Protein AF-A0A921BB21-F1 (afdb_monomer_lite)

Structure (mmCIF, N/CA/C/O backbone):
data_AF-A0A921BB21-F1
#
_entry.id   AF-A0A921BB21-F1
#
loop_
_atom_site.group_PDB
_atom_site.id
_atom_site.type_symbol
_atom_site.label_atom_id
_atom_site.label_alt_id
_atom_site.label_comp_id
_atom_site.label_asym_id
_atom_site.label_entity_id
_atom_site.label_seq_id
_atom_site.pdbx_PDB_ins_code
_atom_site.Cartn_x
_atom_site.Cartn_y
_atom_site.Cartn_z
_atom_site.occupancy
_atom_site.B_iso_or_equiv
_atom_site.auth_seq_id
_atom_site.auth_comp_id
_atom_site.auth_asym_id
_atom_site.auth_atom_id
_atom_site.pdbx_PDB_model_num
ATOM 1 N N . MET A 1 1 ? 22.672 -13.015 -23.311 1.00 58.25 1 MET A N 1
ATOM 2 C CA . MET A 1 1 ? 21.344 -12.757 -23.908 1.00 58.25 1 MET A CA 1
ATOM 3 C C . MET A 1 1 ? 21.525 -11.736 -25.028 1.00 58.25 1 MET A C 1
ATOM 5 O O . MET A 1 1 ? 21.972 -10.637 -24.735 1.00 58.25 1 MET A O 1
ATOM 9 N N . ARG A 1 2 ? 21.317 -12.112 -26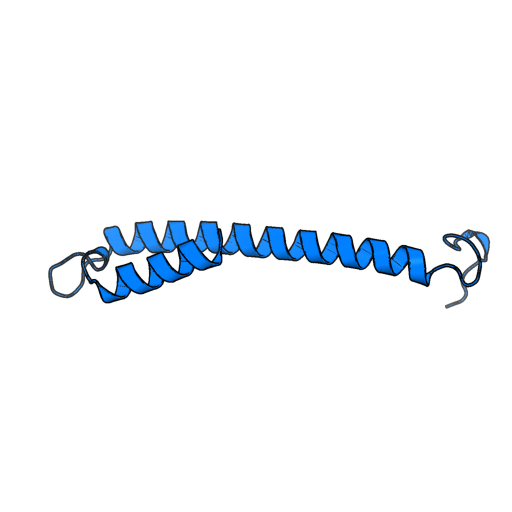.299 1.00 72.50 2 ARG A N 1
ATOM 10 C CA . ARG A 1 2 ? 21.353 -11.176 -27.440 1.00 72.50 2 ARG A CA 1
ATOM 11 C C . ARG A 1 2 ? 19.917 -10.804 -27.789 1.00 72.50 2 ARG A C 1
ATOM 13 O O . ARG A 1 2 ? 19.060 -11.680 -27.801 1.00 72.50 2 ARG A O 1
ATOM 20 N N . VAL A 1 3 ? 19.673 -9.527 -28.036 1.00 84.62 3 VAL A N 1
ATOM 21 C CA . VAL A 1 3 ? 18.343 -8.979 -28.304 1.00 84.62 3 VAL A CA 1
ATOM 22 C C . VAL A 1 3 ? 18.384 -8.310 -29.676 1.00 84.62 3 VAL A C 1
ATOM 24 O O . VAL A 1 3 ? 19.356 -7.618 -29.980 1.00 84.62 3 VAL A O 1
ATOM 27 N N . SER A 1 4 ? 17.384 -8.566 -30.522 1.00 85.50 4 SER A N 1
ATOM 28 C CA . SER A 1 4 ? 17.291 -7.953 -31.850 1.00 85.50 4 SER A CA 1
ATOM 29 C C . SER A 1 4 ? 16.915 -6.475 -31.744 1.00 85.50 4 SER A C 1
ATOM 31 O O . SER A 1 4 ? 16.194 -6.064 -30.838 1.00 85.50 4 SER A O 1
ATOM 33 N N . GLU A 1 5 ? 17.360 -5.655 -32.694 1.00 83.81 5 GLU A N 1
ATOM 34 C CA . GLU A 1 5 ? 17.032 -4.222 -32.694 1.00 83.81 5 GLU A CA 1
ATOM 35 C C . GLU A 1 5 ? 15.526 -3.960 -32.879 1.00 83.81 5 GLU A C 1
ATOM 37 O O . GLU A 1 5 ? 15.004 -2.955 -32.405 1.00 83.81 5 GLU A O 1
ATOM 42 N N . SER A 1 6 ? 14.801 -4.916 -33.468 1.00 86.94 6 SER A N 1
ATOM 43 C CA . SER A 1 6 ? 13.352 -4.858 -33.681 1.00 86.94 6 SER A CA 1
ATOM 44 C C . SER A 1 6 ? 12.510 -4.794 -32.403 1.00 86.94 6 SER A C 1
ATOM 46 O O . SER A 1 6 ? 11.346 -4.415 -32.481 1.00 86.94 6 SER A O 1
ATOM 48 N N . VAL A 1 7 ? 13.055 -5.160 -31.237 1.00 89.75 7 VAL A N 1
ATOM 49 C CA . VAL A 1 7 ? 12.330 -5.074 -29.953 1.00 89.75 7 VAL A CA 1
ATOM 50 C C . VAL A 1 7 ? 12.705 -3.834 -29.137 1.00 89.75 7 VAL A C 1
ATOM 52 O O . VAL A 1 7 ? 12.285 -3.691 -27.988 1.00 89.75 7 VAL A O 1
ATOM 55 N N . ARG A 1 8 ? 13.509 -2.924 -29.704 1.00 86.06 8 ARG A N 1
ATOM 56 C CA . ARG A 1 8 ? 13.873 -1.668 -29.046 1.00 86.06 8 ARG A CA 1
ATOM 57 C C . ARG A 1 8 ? 12.636 -0.779 -28.901 1.00 86.06 8 ARG A C 1
ATOM 59 O O . ARG A 1 8 ? 11.982 -0.432 -29.879 1.00 86.06 8 ARG A O 1
ATOM 66 N N . LEU A 1 9 ? 12.360 -0.355 -27.671 1.00 85.12 9 LEU A N 1
ATOM 67 C CA . LEU A 1 9 ? 11.318 0.624 -27.385 1.00 85.12 9 LEU A CA 1
ATOM 68 C C . LEU A 1 9 ? 11.890 2.041 -27.501 1.00 85.12 9 LEU A C 1
ATOM 70 O O . LEU A 1 9 ? 12.712 2.458 -26.684 1.00 85.12 9 LEU A O 1
ATOM 74 N N . GLY A 1 10 ? 11.436 2.778 -28.514 1.00 86.31 10 GLY A N 1
ATOM 75 C CA . GLY A 1 10 ? 11.849 4.158 -28.765 1.00 86.31 10 GLY A CA 1
ATOM 76 C C . GLY A 1 10 ? 13.250 4.301 -29.371 1.00 86.31 10 GLY A C 1
ATOM 77 O O . GLY A 1 10 ? 13.894 3.333 -29.776 1.00 86.31 10 GLY A O 1
ATOM 78 N N . SER A 1 11 ? 13.717 5.546 -29.460 1.00 86.94 11 SER A N 1
ATOM 79 C CA . SER A 1 11 ? 15.004 5.884 -30.077 1.00 86.94 11 SER A CA 1
ATOM 80 C C . SER A 1 11 ? 16.189 5.618 -29.145 1.00 86.94 11 SER A C 1
ATOM 82 O O . SER A 1 11 ? 16.090 5.750 -27.922 1.00 86.94 11 SER A O 1
ATOM 84 N N . SER A 1 12 ? 17.349 5.298 -29.730 1.00 84.56 12 SER A N 1
ATOM 85 C CA . SER A 1 12 ? 18.600 5.130 -28.979 1.00 84.56 12 SER A CA 1
ATOM 86 C C . SER A 1 12 ? 18.907 6.372 -28.131 1.00 84.56 12 SER A C 1
ATOM 88 O O . SER A 1 12 ? 18.839 7.495 -28.625 1.00 84.56 12 SER A O 1
ATOM 90 N N . GLY A 1 13 ? 19.222 6.172 -26.849 1.00 85.06 13 GLY A N 1
ATOM 91 C CA . GLY A 1 13 ? 19.552 7.253 -25.911 1.00 85.06 13 GLY A CA 1
ATOM 92 C C . GLY A 1 13 ? 18.360 8.031 -25.336 1.00 85.06 13 GLY A C 1
ATOM 93 O O . GLY A 1 13 ? 18.570 8.888 -24.487 1.00 85.06 13 GLY A O 1
ATOM 94 N N . GLN A 1 14 ? 17.117 7.728 -25.729 1.00 85.75 14 GLN A N 1
ATOM 95 C CA . GLN A 1 14 ? 15.920 8.474 -25.292 1.00 85.75 14 GLN A CA 1
ATOM 96 C C . GLN A 1 14 ? 15.096 7.767 -24.198 1.00 85.75 14 GLN A C 1
ATOM 98 O O . GLN A 1 14 ? 13.993 8.198 -23.863 1.00 85.75 14 GLN A O 1
ATOM 103 N N . ALA A 1 15 ? 15.621 6.688 -23.609 1.00 87.88 15 ALA A N 1
ATOM 104 C CA . ALA A 1 15 ? 14.896 5.879 -22.624 1.00 87.88 15 ALA A CA 1
ATOM 105 C C . AL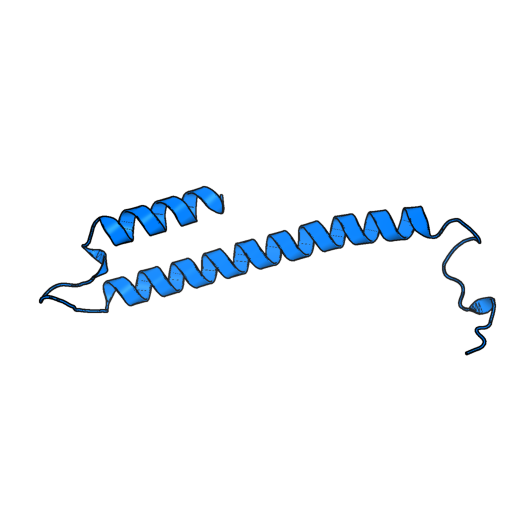A A 1 15 ? 14.634 6.612 -21.295 1.00 87.88 15 ALA A C 1
ATOM 107 O O . ALA A 1 15 ? 13.595 6.398 -20.673 1.00 87.88 15 ALA A O 1
ATOM 108 N N . LEU A 1 16 ? 15.547 7.493 -20.869 1.00 90.31 16 LEU A N 1
ATOM 109 C CA . LEU A 1 16 ? 15.500 8.127 -19.547 1.00 90.31 16 LEU A CA 1
ATOM 110 C C . LEU A 1 16 ? 14.211 8.937 -19.330 1.00 90.31 16 LEU A C 1
ATOM 112 O O . LEU A 1 16 ? 13.537 8.766 -18.319 1.00 90.31 16 LEU A O 1
ATOM 116 N N . ASN A 1 17 ? 13.818 9.743 -20.319 1.00 88.69 17 ASN A N 1
ATOM 117 C CA . ASN A 1 17 ? 12.602 10.558 -20.253 1.00 88.69 17 ASN A CA 1
ATOM 118 C C . ASN A 1 17 ? 11.327 9.708 -20.156 1.00 88.69 17 ASN A C 1
ATOM 120 O O . ASN A 1 17 ? 10.369 10.089 -19.483 1.00 88.69 17 ASN A O 1
ATOM 124 N N . ALA A 1 18 ? 11.290 8.564 -20.845 1.00 88.94 18 ALA A N 1
ATOM 125 C CA . ALA A 1 18 ? 10.155 7.649 -20.786 1.00 88.94 18 ALA A CA 1
ATOM 126 C C . ALA A 1 18 ? 10.076 6.955 -19.420 1.00 88.94 18 ALA A C 1
ATOM 128 O O . ALA A 1 18 ? 8.997 6.887 -18.834 1.00 88.94 18 ALA A O 1
ATOM 129 N N . LEU A 1 19 ? 11.218 6.504 -18.893 1.00 91.94 19 LEU A N 1
ATOM 130 C CA . LEU A 1 19 ? 11.304 5.882 -17.573 1.00 91.94 19 LEU A CA 1
ATOM 131 C C . LEU A 1 19 ? 10.879 6.843 -16.467 1.00 91.94 19 LEU A C 1
ATOM 133 O O . LEU A 1 19 ? 10.075 6.461 -15.626 1.00 91.94 19 LEU A O 1
ATOM 137 N N . GLN A 1 20 ? 11.344 8.092 -16.500 1.00 94.31 20 GLN A N 1
ATOM 138 C CA . GLN A 1 20 ? 11.006 9.074 -15.471 1.00 94.31 20 GLN A CA 1
ATOM 139 C C . GLN A 1 20 ? 9.495 9.322 -15.393 1.00 94.31 20 GLN A C 1
ATOM 141 O O . GLN A 1 20 ? 8.906 9.205 -14.324 1.00 94.31 20 GLN A O 1
ATOM 146 N N . LYS A 1 21 ? 8.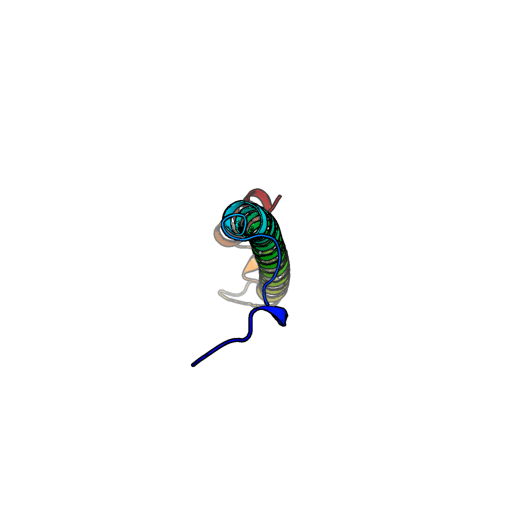829 9.491 -16.543 1.00 92.31 21 LYS A N 1
ATOM 147 C CA . LYS A 1 21 ? 7.361 9.615 -16.599 1.00 92.31 21 LYS A CA 1
ATOM 148 C C . LYS A 1 21 ? 6.627 8.398 -16.035 1.00 92.31 21 LYS A C 1
ATOM 150 O O . LYS A 1 21 ? 5.538 8.538 -15.481 1.00 92.31 21 LYS A O 1
ATOM 155 N N . VAL A 1 22 ? 7.163 7.196 -16.247 1.00 94.62 22 VAL A N 1
ATOM 156 C CA . VAL A 1 22 ? 6.570 5.963 -15.711 1.00 94.62 22 VAL A CA 1
ATOM 157 C C . VAL A 1 22 ? 6.783 5.883 -14.204 1.00 94.62 22 VAL A C 1
ATOM 159 O O . VAL A 1 22 ? 5.836 5.565 -13.493 1.00 94.62 22 VAL A O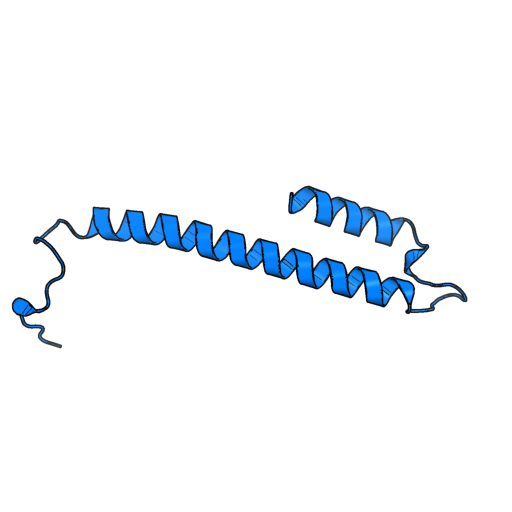 1
ATOM 162 N N . VAL A 1 23 ? 7.977 6.220 -13.716 1.00 96.06 23 VAL A N 1
ATOM 163 C CA . VAL A 1 23 ? 8.298 6.249 -12.283 1.00 96.06 23 VAL A CA 1
ATOM 164 C C . VAL A 1 23 ? 7.411 7.244 -11.543 1.00 96.06 23 VAL A C 1
ATOM 166 O O . VAL A 1 23 ? 6.846 6.883 -10.514 1.00 96.06 23 VAL A O 1
ATOM 169 N N . ASP A 1 24 ? 7.204 8.444 -12.085 1.00 95.19 24 ASP A N 1
ATOM 170 C CA . ASP A 1 24 ? 6.342 9.453 -11.458 1.00 95.19 24 ASP A CA 1
ATOM 171 C C . ASP A 1 24 ? 4.903 8.934 -11.304 1.00 95.19 24 ASP A C 1
ATOM 173 O O . ASP A 1 24 ? 4.301 9.018 -10.233 1.00 95.19 24 ASP A O 1
ATOM 177 N N . ARG A 1 25 ? 4.360 8.307 -12.356 1.00 95.00 25 ARG A N 1
ATOM 178 C CA . ARG A 1 25 ? 3.015 7.708 -12.319 1.00 95.00 25 ARG A CA 1
ATOM 179 C C . ARG A 1 25 ? 2.930 6.516 -11.375 1.00 95.00 25 ARG A C 1
ATOM 181 O O . ARG A 1 25 ? 1.950 6.394 -10.647 1.00 95.00 25 ARG A O 1
ATOM 188 N N . ALA A 1 26 ? 3.937 5.646 -11.389 1.00 95.94 26 ALA A N 1
ATOM 189 C CA . ALA A 1 26 ? 4.000 4.496 -10.497 1.00 95.94 26 ALA A CA 1
ATOM 190 C C . ALA A 1 26 ? 4.057 4.944 -9.032 1.00 95.94 26 ALA A C 1
ATOM 192 O O . ALA A 1 26 ? 3.359 4.380 -8.197 1.00 95.94 26 ALA A O 1
ATOM 193 N N . THR A 1 27 ? 4.814 6.002 -8.740 1.00 95.94 27 THR A N 1
ATOM 194 C CA . THR A 1 27 ? 4.917 6.584 -7.397 1.00 95.94 27 THR A CA 1
ATOM 195 C C . THR A 1 27 ? 3.554 7.059 -6.905 1.00 95.94 27 THR A C 1
ATOM 197 O O . THR A 1 27 ? 3.125 6.653 -5.830 1.00 95.94 27 THR A O 1
ATOM 200 N N . VAL A 1 28 ? 2.826 7.831 -7.720 1.00 95.38 28 VAL A N 1
ATOM 201 C CA . VAL A 1 28 ? 1.462 8.268 -7.376 1.00 95.38 28 VAL A CA 1
ATOM 202 C C . VAL A 1 28 ? 0.525 7.074 -7.176 1.00 95.38 28 VAL A C 1
ATOM 204 O O . VAL A 1 28 ? -0.256 7.066 -6.228 1.00 95.38 28 VAL A O 1
ATOM 207 N N . GLY A 1 29 ? 0.622 6.050 -8.030 1.00 95.44 29 GLY A N 1
ATOM 208 C CA . GLY A 1 29 ? -0.177 4.829 -7.905 1.00 95.44 29 GLY A CA 1
ATOM 209 C C . GLY A 1 29 ? 0.053 4.101 -6.578 1.00 95.44 29 GLY A C 1
ATOM 210 O O . GLY A 1 29 ? -0.908 3.786 -5.881 1.00 95.44 29 GLY A O 1
ATOM 211 N N . VAL A 1 30 ? 1.316 3.902 -6.193 1.00 94.94 30 VAL A N 1
ATOM 212 C CA . VAL A 1 30 ? 1.683 3.247 -4.926 1.00 94.94 30 VAL A CA 1
ATOM 213 C C . VAL A 1 30 ? 1.249 4.083 -3.724 1.00 94.94 30 VAL A C 1
ATOM 215 O O . VAL A 1 30 ? 0.734 3.538 -2.749 1.00 94.94 30 VAL A O 1
ATOM 218 N N . SER A 1 31 ? 1.409 5.408 -3.780 1.00 93.31 31 SER A N 1
ATOM 219 C CA . SER A 1 31 ? 0.930 6.293 -2.715 1.00 93.31 31 SER A CA 1
ATOM 220 C C . SER A 1 31 ? -0.589 6.211 -2.548 1.00 93.31 31 SER A C 1
ATOM 222 O O . SER A 1 31 ? -1.066 6.106 -1.419 1.00 93.31 31 SER A O 1
ATOM 224 N N . ALA A 1 32 ? -1.348 6.197 -3.647 1.00 92.44 32 ALA A N 1
ATOM 225 C CA . ALA A 1 32 ? -2.802 6.057 -3.605 1.00 92.44 32 ALA A CA 1
ATOM 226 C C . ALA A 1 32 ? -3.239 4.696 -3.033 1.00 92.44 32 A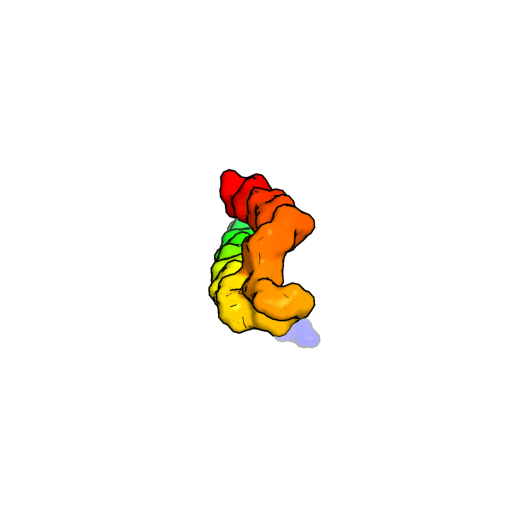LA A C 1
ATOM 228 O O . ALA A 1 32 ? -4.167 4.632 -2.225 1.00 92.44 32 ALA A O 1
ATOM 229 N N . GLU A 1 33 ? -2.547 3.614 -3.398 1.00 93.81 33 GLU A N 1
ATOM 230 C CA . GLU A 1 33 ? -2.798 2.282 -2.840 1.00 93.81 33 GLU A CA 1
ATOM 231 C C . GLU A 1 33 ? -2.531 2.240 -1.329 1.00 93.81 33 GLU A C 1
ATOM 233 O O . GLU A 1 33 ? -3.364 1.746 -0.565 1.00 93.81 33 GLU A O 1
ATOM 238 N N . ALA A 1 34 ? -1.409 2.809 -0.880 1.00 90.94 34 ALA A N 1
ATOM 239 C CA . ALA A 1 34 ? -1.054 2.864 0.535 1.00 90.94 34 ALA A CA 1
ATOM 240 C C . ALA A 1 34 ? -2.087 3.649 1.363 1.00 90.94 34 ALA A C 1
ATOM 242 O O . ALA A 1 34 ? -2.492 3.190 2.432 1.00 90.94 34 ALA A O 1
ATOM 243 N N . VAL A 1 35 ? -2.556 4.790 0.849 1.00 91.50 35 VAL A N 1
ATOM 244 C CA . VAL A 1 35 ? -3.620 5.604 1.464 1.00 91.50 35 VAL A CA 1
ATOM 245 C C . VAL A 1 35 ? -4.914 4.795 1.602 1.00 91.50 35 VAL A C 1
ATOM 247 O O . VAL A 1 35 ? -5.445 4.676 2.707 1.00 91.50 35 VAL A O 1
ATOM 250 N N . GLY A 1 36 ? -5.374 4.144 0.530 1.00 90.62 36 GLY A N 1
ATOM 251 C CA . GLY A 1 36 ? -6.588 3.321 0.577 1.00 90.62 36 GLY A CA 1
ATOM 252 C C . GLY A 1 36 ? -6.470 2.113 1.517 1.00 90.62 36 GLY A C 1
ATOM 253 O O . GLY A 1 36 ? -7.419 1.762 2.228 1.00 90.62 36 GLY A O 1
ATOM 254 N N . ALA A 1 37 ? -5.292 1.484 1.577 1.00 91.25 37 ALA A N 1
ATOM 255 C CA . ALA A 1 37 ? -5.025 0.396 2.513 1.00 91.25 37 ALA A CA 1
ATOM 256 C C . ALA A 1 37 ? -5.091 0.873 3.975 1.00 91.25 37 ALA A C 1
ATOM 258 O O . ALA A 1 37 ? -5.712 0.207 4.812 1.00 91.25 37 ALA A O 1
ATOM 259 N N . LEU A 1 38 ? -4.503 2.035 4.276 1.00 89.94 38 LEU A N 1
ATOM 260 C CA . LEU A 1 38 ? -4.535 2.644 5.606 1.00 89.94 38 LEU A CA 1
ATOM 261 C C . LEU A 1 38 ? -5.959 3.020 6.033 1.00 89.94 38 LEU A C 1
ATOM 263 O O . LEU A 1 38 ? -6.340 2.712 7.164 1.00 89.94 38 LEU A O 1
ATOM 267 N N . GLU A 1 39 ? -6.775 3.590 5.143 1.00 89.44 39 GLU A N 1
ATOM 268 C CA . GLU A 1 39 ? -8.187 3.878 5.437 1.00 89.44 39 GLU A CA 1
ATOM 269 C C . GLU A 1 39 ? -8.973 2.610 5.800 1.00 89.44 39 GLU A C 1
ATOM 271 O O . GLU A 1 39 ? -9.717 2.581 6.788 1.00 89.44 39 GLU A O 1
ATOM 276 N N . SER A 1 40 ? -8.787 1.530 5.035 1.00 89.94 40 SER A N 1
ATOM 277 C CA . SER A 1 40 ? -9.460 0.250 5.288 1.00 89.94 40 SER A CA 1
ATOM 278 C C . SER A 1 40 ? -9.043 -0.360 6.630 1.00 89.94 40 SER A C 1
ATOM 280 O O . SER A 1 40 ? -9.889 -0.817 7.410 1.00 89.94 40 SER A O 1
ATOM 282 N N . LEU A 1 41 ? -7.742 -0.333 6.933 1.00 88.81 41 LEU A N 1
ATOM 283 C CA . LEU A 1 41 ? -7.199 -0.806 8.207 1.00 88.81 41 LEU A CA 1
ATOM 284 C C . LEU A 1 41 ? -7.727 0.012 9.383 1.00 88.81 41 LEU A C 1
ATOM 286 O O . LEU A 1 41 ? -8.132 -0.564 10.400 1.00 88.81 41 LEU A O 1
ATOM 290 N N . LEU A 1 42 ? -7.774 1.335 9.241 1.00 87.75 42 LEU A N 1
ATOM 291 C CA . LEU A 1 42 ? -8.308 2.218 10.264 1.00 87.75 42 LEU A CA 1
ATOM 292 C C . LEU A 1 42 ? -9.786 1.915 10.525 1.00 87.75 42 LEU A C 1
ATOM 294 O O . LEU A 1 42 ? -10.168 1.721 11.679 1.00 87.75 42 LEU A O 1
ATOM 298 N N . LYS A 1 43 ? -10.607 1.779 9.476 1.00 87.19 43 LYS A N 1
ATOM 299 C CA . LYS A 1 43 ? -12.032 1.444 9.613 1.00 87.19 43 LYS A CA 1
ATOM 300 C C . LYS A 1 43 ? -12.249 0.125 10.362 1.00 87.19 43 LYS A C 1
ATOM 302 O O . LYS A 1 43 ? -13.058 0.065 11.288 1.00 87.19 43 LYS A O 1
ATOM 307 N N . LYS A 1 44 ? -11.487 -0.917 10.021 1.00 88.31 44 LYS A N 1
ATOM 308 C CA . LYS A 1 44 ? -11.561 -2.215 10.717 1.00 88.31 44 LYS A CA 1
ATOM 309 C C . LYS A 1 44 ? -11.122 -2.110 12.177 1.00 88.31 44 LYS A C 1
ATOM 311 O O . LYS A 1 44 ? -11.765 -2.674 13.061 1.00 88.31 44 LYS A O 1
ATOM 316 N N . THR A 1 45 ? -10.052 -1.362 12.441 1.00 86.94 45 THR A N 1
ATOM 317 C CA . THR A 1 45 ? -9.556 -1.112 13.804 1.00 86.94 45 THR A CA 1
ATOM 318 C C . THR A 1 45 ? -10.598 -0.368 14.640 1.00 86.94 45 THR A C 1
ATOM 320 O O . THR A 1 45 ? -10.789 -0.685 15.821 1.00 86.94 45 THR A O 1
ATOM 323 N N . VAL A 1 46 ? -11.328 0.557 14.005 1.00 86.62 46 VAL A N 1
ATOM 324 C CA . VAL A 1 46 ? -12.427 1.304 14.615 1.00 86.62 46 VAL A CA 1
ATOM 325 C C . VAL A 1 46 ? -13.558 0.392 15.059 1.00 86.62 46 VAL A C 1
ATOM 327 O O . VAL A 1 46 ? -13.995 0.434 16.213 1.00 86.62 46 VAL A O 1
ATOM 330 N N . GLU A 1 47 ? -14.030 -0.445 14.145 1.00 86.38 47 GLU A N 1
ATOM 331 C CA . GLU A 1 47 ? -15.119 -1.389 14.393 1.00 86.38 47 GLU A CA 1
ATOM 332 C C . GLU A 1 47 ? -14.743 -2.421 15.464 1.00 86.38 47 GLU A C 1
ATOM 334 O O . GLU A 1 47 ? -15.512 -2.657 16.402 1.00 86.38 47 GLU A O 1
ATOM 339 N N . TYR A 1 48 ? -13.533 -2.979 15.395 1.00 85.25 48 TYR A N 1
ATOM 340 C CA . TYR A 1 48 ? -13.053 -3.942 16.387 1.00 85.25 48 TYR A CA 1
ATOM 341 C C . TYR A 1 48 ? -13.008 -3.346 17.797 1.00 85.25 48 TYR A C 1
ATOM 343 O O . TYR A 1 48 ? -13.462 -3.947 18.771 1.00 85.25 48 TYR A O 1
ATOM 351 N N . SER A 1 49 ? -12.531 -2.115 17.918 1.00 84.88 49 SER A N 1
ATOM 352 C CA . SER A 1 49 ? -12.379 -1.463 19.217 1.00 84.88 49 SER A CA 1
ATOM 353 C C . SER A 1 49 ? -13.711 -1.057 19.860 1.00 84.88 49 SER A C 1
ATOM 355 O O . SER A 1 49 ? -13.782 -0.891 21.078 1.00 84.88 49 SER A O 1
ATOM 357 N N . LYS A 1 50 ? -14.792 -0.958 19.075 1.00 82.81 50 LYS A N 1
ATOM 358 C CA . LYS A 1 50 ? -16.159 -0.780 19.596 1.00 82.81 50 LYS A CA 1
ATOM 359 C C . LYS A 1 50 ? -16.746 -2.068 20.176 1.00 82.81 50 LYS A C 1
ATOM 361 O O . LYS A 1 50 ? -17.614 -2.002 21.040 1.00 82.81 50 LYS A O 1
ATOM 366 N N . THR A 1 51 ? -16.293 -3.232 19.712 1.00 84.81 51 THR A N 1
ATOM 367 C CA . THR A 1 51 ? -16.824 -4.539 20.141 1.00 84.81 51 THR A CA 1
ATOM 368 C C . THR A 1 51 ? -15.978 -5.186 21.238 1.00 84.81 51 THR A C 1
ATOM 370 O O . THR A 1 51 ? -16.496 -5.928 22.076 1.00 84.81 51 THR A O 1
ATOM 373 N N . ARG A 1 52 ? -14.679 -4.875 21.286 1.00 85.38 52 ARG A N 1
ATOM 374 C CA . ARG A 1 52 ? -13.734 -5.415 22.265 1.00 85.38 52 ARG A CA 1
ATOM 375 C C . ARG A 1 52 ? -13.953 -4.814 23.657 1.00 85.38 52 ARG A C 1
ATOM 377 O O . ARG A 1 52 ? -13.798 -3.611 23.853 1.00 85.38 52 ARG A O 1
ATOM 384 N N . LYS A 1 53 ? -14.243 -5.673 24.642 1.00 82.94 53 LYS A N 1
ATOM 385 C CA . LYS A 1 53 ? -14.389 -5.301 26.059 1.00 82.94 53 LYS A CA 1
ATOM 386 C C . LYS A 1 53 ? -13.142 -5.654 26.870 1.00 82.94 53 LYS A C 1
ATOM 388 O O . LYS A 1 53 ? -12.719 -6.808 26.862 1.00 82.94 53 LYS A O 1
ATOM 393 N N . GLN A 1 54 ? -12.582 -4.684 27.587 1.00 78.12 54 GLN A N 1
ATOM 394 C CA . GLN A 1 54 ? -11.504 -4.850 28.572 1.00 78.12 54 GLN A CA 1
ATOM 395 C C . GLN A 1 54 ? -11.757 -3.896 29.746 1.00 78.12 54 GLN A C 1
ATOM 397 O O . GLN A 1 54 ? -12.351 -2.839 29.566 1.00 78.12 54 GLN A O 1
ATOM 402 N N . PHE A 1 55 ? -11.343 -4.271 30.960 1.00 80.00 55 PHE A N 1
ATOM 403 C CA . PHE A 1 55 ? -11.608 -3.482 32.178 1.00 80.00 55 PHE A CA 1
ATOM 404 C C . PHE A 1 55 ? -13.105 -3.207 32.430 1.00 80.00 55 PHE A C 1
ATOM 406 O O . PHE A 1 55 ? -13.479 -2.162 32.949 1.00 80.00 55 PHE A O 1
ATOM 413 N N . GLY A 1 56 ? -13.978 -4.134 32.019 1.00 80.19 56 GLY A N 1
ATOM 414 C CA . GLY A 1 56 ? -15.430 -4.005 32.183 1.00 80.19 56 GLY A CA 1
ATOM 415 C C . GLY A 1 56 ? -16.120 -3.037 31.211 1.00 80.19 56 GLY A C 1
ATOM 416 O O . GLY A 1 56 ? -17.343 -2.945 31.243 1.00 80.19 56 GLY A O 1
ATOM 417 N N . THR A 1 57 ? -15.385 -2.369 30.312 1.00 79.25 57 THR A N 1
ATOM 418 C CA . THR A 1 57 ? -15.930 -1.440 29.304 1.00 79.25 57 THR A CA 1
ATOM 419 C C . THR A 1 57 ? -15.402 -1.747 27.899 1.00 79.25 57 THR A C 1
ATOM 421 O O . THR A 1 57 ? -14.505 -2.570 27.724 1.00 79.25 57 THR A O 1
ATOM 424 N N . VAL A 1 58 ? -15.975 -1.127 26.870 1.00 83.00 58 VAL A N 1
ATOM 425 C CA . VAL A 1 58 ? -15.455 -1.211 25.497 1.00 83.00 58 VAL A CA 1
ATOM 426 C C . VAL A 1 58 ?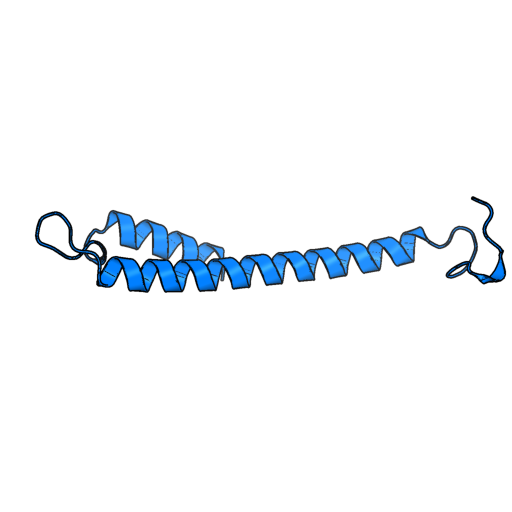 -14.199 -0.351 25.351 1.00 83.00 58 VAL A C 1
ATOM 428 O O . VAL A 1 58 ? -14.132 0.761 25.875 1.00 83.00 58 VAL A O 1
ATOM 431 N N . ILE A 1 59 ? -13.187 -0.839 24.632 1.00 84.19 59 ILE A N 1
ATOM 432 C CA . ILE A 1 59 ? -11.899 -0.129 24.535 1.00 84.19 59 ILE A CA 1
ATOM 433 C C . ILE A 1 59 ? -11.980 1.174 23.721 1.00 84.19 59 ILE A C 1
ATOM 435 O O . ILE A 1 59 ? -11.165 2.072 23.913 1.00 84.19 59 ILE A O 1
ATOM 439 N N . GLY A 1 60 ? -12.990 1.326 22.861 1.00 75.69 60 GLY A N 1
ATOM 440 C CA . GLY A 1 60 ? -13.236 2.565 22.114 1.00 75.69 60 GLY A CA 1
ATOM 441 C C . GLY A 1 60 ? -13.563 3.788 22.985 1.00 75.69 60 GLY A C 1
ATOM 442 O O . GLY A 1 60 ? -13.511 4.915 22.500 1.00 75.69 60 GLY A O 1
ATOM 443 N N . THR A 1 61 ? -13.876 3.608 24.273 1.00 77.75 61 THR A N 1
ATOM 444 C CA . THR A 1 61 ? -14.143 4.725 25.197 1.00 77.75 61 THR A CA 1
ATOM 445 C C . THR A 1 61 ? -12.856 5.384 25.717 1.00 77.75 61 THR A C 1
ATOM 447 O O . THR A 1 61 ? -12.899 6.509 26.213 1.00 77.75 61 THR A O 1
ATOM 450 N N . PHE A 1 62 ? -11.693 4.735 25.585 1.00 81.38 62 PHE A N 1
ATOM 451 C CA . PHE A 1 62 ? -10.426 5.299 26.055 1.00 81.38 62 PHE A CA 1
ATOM 452 C C . PHE A 1 62 ? -9.936 6.436 25.144 1.00 81.38 62 PHE A C 1
ATOM 454 O O . PHE A 1 62 ? -9.742 6.259 23.942 1.00 81.38 62 PHE A O 1
ATOM 461 N N . GLN A 1 63 ? -9.660 7.604 25.734 1.00 75.31 63 GLN A N 1
ATOM 462 C CA . GLN A 1 63 ? -9.180 8.795 25.017 1.00 75.31 63 GLN A CA 1
ATOM 463 C C . GLN A 1 63 ? -7.871 8.556 24.251 1.00 75.31 63 GLN A C 1
ATOM 465 O O . GLN A 1 63 ? -7.724 9.057 23.142 1.00 75.31 63 GLN A O 1
ATOM 470 N N . ALA A 1 64 ? -6.954 7.749 24.796 1.00 78.56 64 ALA A N 1
ATOM 471 C CA . ALA A 1 64 ? -5.696 7.408 24.129 1.00 78.56 64 ALA A CA 1
ATOM 472 C C . ALA A 1 64 ? -5.923 6.736 22.763 1.00 78.56 64 ALA A C 1
ATOM 474 O O . ALA A 1 64 ? -5.229 7.050 21.801 1.00 78.56 64 ALA A O 1
ATOM 475 N N . LEU A 1 65 ? -6.932 5.862 22.661 1.00 77.62 65 LEU A N 1
ATOM 476 C CA . LEU A 1 65 ? -7.301 5.229 21.397 1.00 77.62 65 LEU A CA 1
ATOM 477 C C . LEU A 1 65 ? -7.874 6.270 20.426 1.00 77.62 65 LEU A C 1
ATOM 479 O O . LEU A 1 65 ? -7.430 6.363 19.288 1.00 77.62 65 LEU A O 1
ATOM 483 N N . ASN A 1 66 ? -8.794 7.110 20.903 1.00 74.19 66 ASN A N 1
ATOM 484 C CA . ASN A 1 66 ? -9.429 8.146 20.085 1.00 74.19 66 ASN A CA 1
ATOM 485 C C . ASN A 1 66 ? -8.424 9.167 19.523 1.00 74.19 66 ASN A C 1
ATOM 487 O O . ASN A 1 66 ? -8.546 9.555 18.363 1.00 74.19 66 ASN A O 1
ATOM 491 N N . ILE A 1 67 ? -7.408 9.560 20.300 1.00 77.81 67 ILE A N 1
ATOM 492 C CA . ILE A 1 67 ? -6.342 10.467 19.843 1.00 77.81 67 ILE A CA 1
ATOM 493 C C . ILE A 1 67 ? -5.529 9.824 18.717 1.00 77.81 67 ILE A C 1
ATOM 495 O O . ILE A 1 67 ? -5.358 10.441 17.670 1.00 77.81 67 ILE A O 1
ATOM 499 N N . VAL A 1 68 ? -5.082 8.574 18.886 1.00 77.31 68 VAL A N 1
ATOM 500 C CA . VAL A 1 68 ? -4.289 7.866 17.862 1.00 77.31 68 VAL A CA 1
ATOM 501 C C . VAL A 1 68 ? -5.052 7.756 16.539 1.00 77.31 68 VAL A C 1
ATOM 503 O O . VAL A 1 68 ? -4.471 7.896 15.462 1.00 77.31 68 VAL A O 1
ATOM 506 N N . TRP A 1 69 ? -6.364 7.543 16.603 1.00 80.06 69 TRP A N 1
ATOM 507 C CA . TRP A 1 69 ? -7.197 7.402 15.411 1.00 80.06 69 TRP A CA 1
ATOM 508 C C . TRP A 1 69 ? -7.438 8.731 14.720 1.00 80.06 69 TRP A C 1
ATOM 510 O O . TRP A 1 69 ? -7.376 8.799 13.495 1.00 80.06 69 TRP A O 1
ATOM 520 N N . LEU A 1 70 ? -7.683 9.783 15.505 1.00 77.31 70 LEU A N 1
ATOM 521 C CA . LEU A 1 70 ? -7.829 11.134 14.987 1.00 77.31 70 LEU A CA 1
ATOM 522 C C . LEU A 1 70 ? -6.539 11.582 14.287 1.00 77.31 70 LEU A C 1
ATOM 524 O O . LEU A 1 70 ? -6.604 12.117 13.186 1.00 77.31 70 LEU A O 1
ATOM 528 N N . THR A 1 71 ? -5.368 11.290 14.862 1.00 75.69 71 THR A N 1
ATOM 529 C CA . THR A 1 71 ? -4.075 11.563 14.216 1.00 75.69 71 THR A CA 1
ATOM 530 C C . THR A 1 71 ? -3.908 10.784 12.909 1.00 75.69 71 THR A C 1
ATOM 532 O O . THR A 1 71 ? -3.458 11.361 11.922 1.00 75.69 71 THR A O 1
ATOM 535 N N . CYS A 1 72 ? -4.304 9.506 12.859 1.00 77.06 72 CYS A N 1
ATOM 536 C CA . CYS A 1 72 ? -4.277 8.740 11.608 1.00 77.06 72 CYS A CA 1
ATOM 537 C C . CYS A 1 72 ? -5.219 9.326 10.549 1.00 77.06 72 CYS A C 1
ATOM 539 O O . CYS A 1 72 ? -4.803 9.457 9.407 1.00 77.06 72 CYS A O 1
ATOM 541 N N . LEU A 1 73 ? -6.445 9.727 10.906 1.00 76.88 73 LEU A N 1
ATOM 542 C CA . LEU A 1 73 ? -7.387 10.340 9.954 1.00 76.88 73 LEU A CA 1
ATOM 543 C C . LEU A 1 73 ? -6.834 11.623 9.334 1.00 76.88 73 LEU A C 1
ATOM 545 O O . LEU A 1 73 ? -6.923 11.804 8.127 1.00 76.88 73 LEU A O 1
ATOM 549 N N . LEU A 1 74 ? -6.240 12.488 10.156 1.00 79.75 74 LEU A N 1
ATOM 550 C CA . LEU A 1 74 ? -5.664 13.758 9.706 1.00 79.75 74 LEU A CA 1
ATOM 551 C C . LEU A 1 74 ? -4.374 13.591 8.891 1.00 79.75 74 LEU A C 1
ATOM 553 O O . LEU A 1 74 ? -3.935 14.534 8.252 1.00 79.75 74 LEU A O 1
ATOM 557 N N . SER A 1 75 ? -3.730 12.422 8.950 1.00 72.69 75 SER A N 1
ATOM 558 C CA . SER A 1 75 ? -2.506 12.148 8.181 1.00 72.69 75 SER A CA 1
ATOM 559 C C . SER A 1 75 ? -2.800 11.583 6.789 1.00 72.69 75 SER A C 1
ATOM 561 O O . SER A 1 75 ? -1.896 11.486 5.964 1.00 72.69 75 SER A O 1
ATOM 563 N N . VAL A 1 76 ? -4.040 11.151 6.551 1.00 66.69 76 VAL A N 1
ATOM 564 C CA . VAL A 1 76 ? -4.468 10.450 5.333 1.00 66.69 76 VAL A CA 1
ATOM 565 C C . VAL A 1 76 ? -5.308 11.369 4.425 1.00 66.69 76 VAL A C 1
ATOM 567 O O . VAL A 1 76 ? -5.499 11.045 3.257 1.00 66.69 76 VAL A O 1
ATOM 570 N N . ASN A 1 77 ? -5.747 12.531 4.930 1.00 51.16 77 ASN A N 1
ATOM 571 C CA . ASN A 1 77 ? -6.622 13.500 4.259 1.00 51.16 77 ASN A CA 1
ATOM 572 C C . ASN A 1 77 ? -6.088 14.928 4.425 1.00 51.16 77 ASN A C 1
ATOM 574 O O . ASN A 1 77 ? -6.082 15.683 3.430 1.00 51.16 77 ASN A O 1
#

Radius of gyration: 23.35 Å; chains: 1; bounding box: 38×26×66 Å

pLDDT: mean 84.71, std 8.27, range [51.16, 96.06]

Sequence (77 aa):
MRVSESVRLGSSGQALNALQKVVDRATVGVSAEAVGALESLLKKTVEYSKTRKQFGTVIGTFQALNIVWLTCLLSVN

Secondary structure (DSSP, 8-state):
----GGG--SSTT-HHHHHHHHHHHHHHHHHHHHHHHHHHHHHHHHHHHHH-EETTEEGGG-HHHHHHHHHHHHHH-

Foldseek 3Di:
DDDDPVPDDDDPPPVPVVVVVVVVVVVVVVLVVVLVVLVVVLVVVQVQQQVDDDPNGRNNVDVVVVVVSVVSVVVSD